Protein AF-G5LQS6-F1 (afdb_monomer_lite)

Radius of gyration: 15.46 Å; chains: 1; bounding box: 27×20×39 Å

Foldseek 3Di:
DAPDKDWDQDVNDTDIDRDDDDDDDPPPDDDDDDPVRVPDD

Organism: NCBI:txid913241

InterPro domains:
  IPR016064 NAD kinase/diacylglycerol kinase-like domain superfamily [SSF111331] (3-39)

pLDDT: mean 96.23, std 3.64, range [80.44, 98.25]

Structure (mmCIF, N/CA/C/O backbone):
data_AF-G5LQS6-F1
#
_entry.id   AF-G5LQS6-F1
#
loop_
_atom_site.group_PDB
_atom_site.id
_atom_site.type_symbol
_atom_site.label_atom_id
_atom_site.label_alt_id
_atom_site.label_comp_id
_atom_site.label_asym_id
_atom_site.label_entity_id
_atom_site.label_seq_id
_atom_site.pdbx_PDB_ins_code
_atom_site.Cartn_x
_atom_site.Cartn_y
_atom_site.Cartn_z
_atom_site.occupancy
_atom_site.B_iso_or_equiv
_atom_site.auth_seq_id
_atom_site.auth_comp_id
_atom_site.auth_asym_id
_atom_site.auth_atom_id
_atom_site.pdbx_PDB_model_num
ATOM 1 N N . HIS A 1 1 ? -10.399 -10.510 14.600 1.00 82.00 1 HIS A N 1
ATOM 2 C CA . HIS A 1 1 ? -10.733 -9.197 15.193 1.00 82.00 1 HIS A CA 1
ATOM 3 C C . HIS A 1 1 ? -9.662 -8.739 16.177 1.00 82.00 1 HIS A C 1
ATOM 5 O O . HIS A 1 1 ? -9.311 -9.487 17.085 1.00 82.00 1 HIS A O 1
ATOM 11 N N . ALA A 1 2 ? -9.126 -7.538 15.973 1.00 92.62 2 ALA A N 1
ATOM 12 C CA . ALA A 1 2 ? -8.217 -6.862 16.889 1.00 92.62 2 ALA A CA 1
ATOM 13 C C . ALA A 1 2 ? -8.986 -6.302 18.102 1.00 92.62 2 ALA A C 1
ATOM 15 O O . ALA A 1 2 ? -10.137 -5.902 17.946 1.00 92.62 2 ALA A O 1
ATOM 16 N N . PRO A 1 3 ? -8.374 -6.255 19.298 1.00 95.44 3 PRO A N 1
ATOM 17 C CA . PRO A 1 3 ? -9.030 -5.758 20.513 1.00 95.44 3 PRO A CA 1
ATOM 18 C C . PRO A 1 3 ? -9.231 -4.232 20.527 1.00 95.44 3 PRO A C 1
ATOM 20 O O . PRO A 1 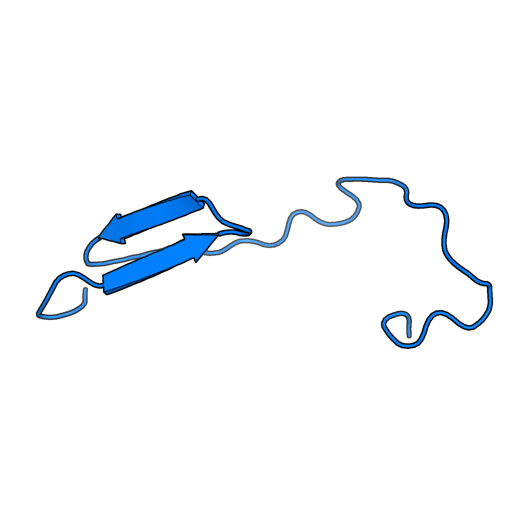3 ? -10.005 -3.723 21.335 1.00 95.44 3 PRO A O 1
ATOM 23 N N . HIS A 1 4 ? -8.537 -3.507 19.649 1.00 96.75 4 HIS A N 1
ATOM 24 C CA . HIS A 1 4 ? -8.643 -2.063 19.459 1.00 96.75 4 HIS A CA 1
ATOM 25 C C . HIS A 1 4 ? -8.634 -1.740 17.966 1.00 96.75 4 HIS A C 1
ATOM 27 O O . HIS A 1 4 ? -8.207 -2.558 17.147 1.00 96.75 4 HIS A O 1
ATOM 33 N N . GLU A 1 5 ? -9.106 -0.546 17.623 1.00 97.12 5 GLU A N 1
ATOM 34 C CA . GLU A 1 5 ? -9.097 -0.060 16.251 1.00 97.12 5 GLU A CA 1
ATOM 35 C C . GLU A 1 5 ? -7.660 0.107 15.738 1.00 97.12 5 GLU A C 1
ATOM 37 O O . GLU A 1 5 ? -6.786 0.647 16.416 1.00 97.12 5 GLU A O 1
ATOM 42 N N . ILE A 1 6 ? -7.427 -0.388 14.529 1.00 97.94 6 ILE A N 1
ATOM 43 C CA . ILE A 1 6 ? -6.194 -0.226 13.769 1.00 97.94 6 ILE A CA 1
ATOM 44 C C . ILE A 1 6 ? -6.496 0.782 12.669 1.00 97.94 6 ILE A C 1
ATOM 46 O O . ILE A 1 6 ? -7.487 0.623 11.964 1.00 97.94 6 ILE A O 1
ATOM 50 N N . THR A 1 7 ? -5.627 1.771 12.487 1.00 98.00 7 THR A N 1
ATOM 51 C CA . THR A 1 7 ? -5.665 2.674 11.331 1.00 98.00 7 THR A CA 1
ATOM 52 C C . THR A 1 7 ? -4.564 2.281 10.354 1.00 98.00 7 THR A C 1
ATOM 54 O O . THR A 1 7 ? -3.381 2.427 10.665 1.00 98.00 7 THR A O 1
ATOM 57 N N . PHE A 1 8 ? -4.941 1.793 9.173 1.00 97.94 8 PHE A N 1
ATOM 58 C CA . PHE A 1 8 ? -4.029 1.593 8.051 1.00 97.94 8 PHE A CA 1
ATOM 59 C C . PHE A 1 8 ? -3.948 2.855 7.198 1.00 97.94 8 PHE A C 1
ATOM 61 O O . PHE A 1 8 ? -4.958 3.489 6.914 1.00 97.94 8 PHE A O 1
ATOM 68 N N . ASN A 1 9 ? -2.739 3.197 6.764 1.00 97.81 9 ASN A N 1
ATOM 69 C CA . ASN A 1 9 ? -2.525 4.180 5.710 1.00 97.81 9 ASN A CA 1
ATOM 70 C C . ASN A 1 9 ? -2.428 3.446 4.365 1.00 97.81 9 ASN A C 1
ATOM 72 O O . ASN A 1 9 ? -1.503 2.653 4.179 1.00 97.81 9 ASN A O 1
ATOM 76 N N . LEU A 1 10 ? -3.362 3.706 3.451 1.00 97.56 10 LEU A N 1
ATOM 77 C CA . LEU A 1 10 ? -3.422 3.131 2.107 1.00 97.56 10 LEU A CA 1
ATOM 78 C C . LEU A 1 10 ? -3.009 4.202 1.095 1.00 97.56 10 LEU A C 1
ATOM 80 O O . LEU A 1 10 ? -3.830 5.002 0.659 1.00 97.56 10 LEU A O 1
ATOM 84 N N . ASP A 1 11 ? -1.713 4.261 0.785 1.00 97.00 11 ASP A N 1
ATOM 85 C CA . ASP 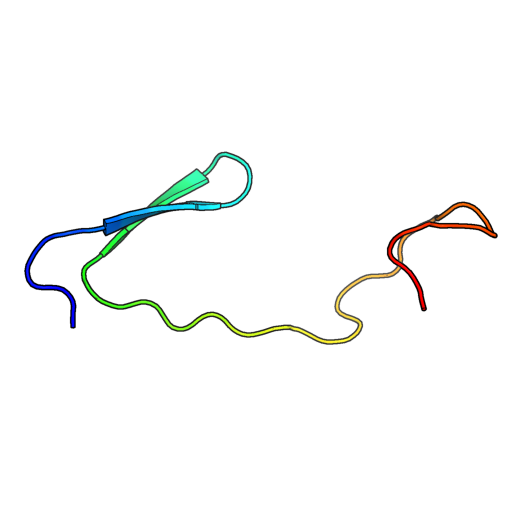A 1 11 ? -1.121 5.237 -0.146 1.00 97.00 11 ASP A CA 1
ATOM 86 C C . ASP A 1 11 ? -1.456 6.715 0.156 1.00 97.00 11 ASP A C 1
ATOM 88 O O . ASP A 1 11 ? -1.441 7.565 -0.731 1.00 97.00 11 ASP A O 1
ATOM 92 N N . GLY A 1 12 ? -1.708 7.040 1.428 1.00 97.44 12 GLY A N 1
ATOM 93 C CA . GLY A 1 12 ? -2.066 8.384 1.898 1.00 97.44 12 GLY A CA 1
ATOM 94 C C . GLY A 1 12 ? -3.489 8.489 2.449 1.00 97.44 12 GLY A C 1
ATOM 95 O O . GLY A 1 12 ? -3.774 9.429 3.189 1.00 97.44 12 GLY A O 1
ATOM 96 N N . GLU A 1 13 ? -4.357 7.519 2.152 1.00 97.88 13 GLU A N 1
ATOM 97 C CA . GLU A 1 13 ? -5.740 7.491 2.631 1.00 97.88 13 GLU A CA 1
ATOM 98 C C . GLU A 1 13 ? -5.858 6.671 3.931 1.00 97.88 13 GLU A C 1
ATOM 100 O O . GLU A 1 13 ? -5.492 5.490 3.952 1.00 97.88 13 GLU A O 1
ATOM 105 N N . PRO A 1 14 ? -6.362 7.246 5.038 1.00 97.94 14 PRO A N 1
ATOM 106 C CA . PRO A 1 14 ? -6.523 6.519 6.291 1.00 97.94 14 PRO A CA 1
ATOM 107 C C . PRO A 1 14 ? -7.768 5.620 6.269 1.00 97.94 14 PRO A C 1
ATOM 109 O O . PRO A 1 14 ? -8.861 6.056 5.910 1.00 97.94 14 PRO A O 1
ATOM 112 N N . LEU A 1 15 ? -7.627 4.378 6.738 1.00 98.19 15 LEU A N 1
ATOM 113 C CA . LEU A 1 15 ? -8.728 3.436 6.934 1.00 98.19 15 LEU A CA 1
ATOM 114 C C . LEU A 1 15 ? -8.636 2.775 8.311 1.00 98.19 15 LEU A C 1
ATOM 116 O O . LEU A 1 15 ? -7.672 2.063 8.599 1.00 98.19 15 LEU A O 1
ATOM 120 N N . SER A 1 16 ? -9.655 2.981 9.144 1.00 98.12 16 SER A N 1
ATOM 121 C CA . SER A 1 16 ? -9.707 2.467 10.514 1.00 98.12 16 SER A CA 1
AT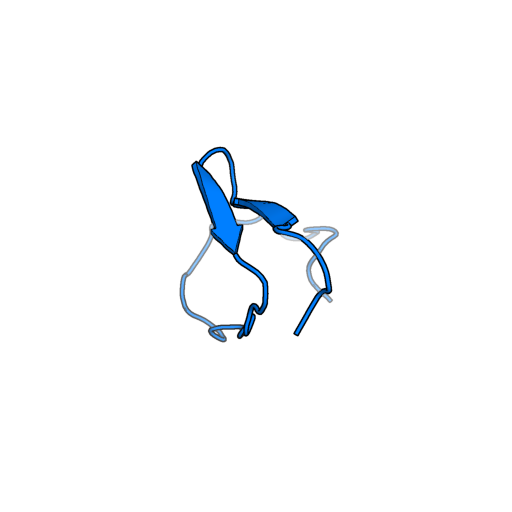OM 122 C C . SER A 1 16 ? -10.708 1.319 10.673 1.00 98.12 16 SER A C 1
ATOM 124 O O . SER A 1 16 ? -11.753 1.293 10.022 1.00 98.12 16 SER A O 1
ATOM 126 N N . GLY A 1 17 ? -10.372 0.330 11.502 1.00 97.38 17 GLY A N 1
ATOM 127 C CA . GLY A 1 17 ? -11.194 -0.860 11.717 1.00 97.38 17 GLY A CA 1
ATOM 128 C C . GLY A 1 17 ? -10.549 -1.878 12.658 1.00 97.38 17 GLY A C 1
ATOM 129 O O . GLY A 1 17 ? -9.407 -1.733 13.079 1.00 97.38 17 GLY A O 1
ATOM 130 N N . GLN A 1 18 ? -11.281 -2.934 13.009 1.00 98.06 18 GLN A N 1
ATOM 131 C CA . GLN A 1 18 ? -10.786 -4.021 13.877 1.00 98.06 18 GLN A CA 1
ATOM 132 C C . GLN A 1 18 ? -10.451 -5.300 13.093 1.00 98.06 18 GLN A C 1
ATOM 134 O O . GLN A 1 18 ? -9.936 -6.269 13.651 1.00 98.06 18 GLN A O 1
ATOM 139 N N . GLU A 1 19 ? -10.769 -5.341 11.804 1.00 98.00 19 GLU A N 1
ATOM 140 C CA . GLU A 1 19 ? -10.497 -6.465 10.919 1.00 98.00 19 GLU A CA 1
ATOM 141 C C . GLU A 1 19 ? -10.404 -5.968 9.481 1.00 98.00 19 GLU A C 1
ATOM 143 O O . GLU A 1 19 ? -11.169 -5.100 9.068 1.00 98.00 19 GLU A O 1
ATOM 148 N N . PHE A 1 20 ? -9.455 -6.523 8.734 1.00 97.44 20 PHE A N 1
ATOM 149 C CA . PHE A 1 20 ? -9.179 -6.152 7.357 1.00 97.44 20 PHE A CA 1
ATOM 150 C C . PHE A 1 20 ? -8.922 -7.421 6.554 1.00 97.44 20 PHE A C 1
ATOM 152 O O . PHE A 1 20 ? -8.179 -8.297 6.997 1.00 97.44 20 PHE A O 1
ATOM 159 N N . HIS A 1 21 ? -9.505 -7.495 5.363 1.00 97.81 21 HIS A N 1
ATOM 160 C CA . HIS A 1 21 ? -9.171 -8.497 4.361 1.00 97.81 21 HIS A CA 1
ATOM 161 C C . HIS A 1 21 ? -8.444 -7.792 3.214 1.00 97.81 21 HIS A C 1
ATOM 163 O O . HIS A 1 21 ? -9.021 -6.924 2.562 1.00 97.81 21 HIS A O 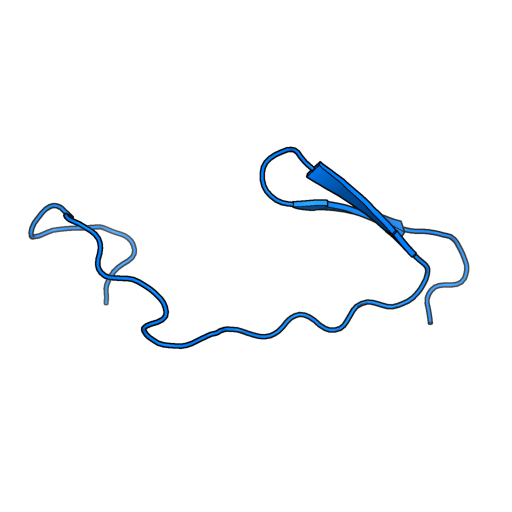1
ATOM 169 N N . ILE A 1 22 ? -7.167 -8.124 3.009 1.00 97.50 22 ILE A N 1
ATOM 170 C CA . ILE A 1 22 ? -6.329 -7.549 1.950 1.00 97.50 22 ILE A CA 1
ATOM 171 C C . ILE A 1 22 ? -6.183 -8.596 0.853 1.00 97.50 22 ILE A C 1
ATOM 173 O O . ILE A 1 22 ? -5.693 -9.696 1.101 1.00 97.50 22 ILE A O 1
ATOM 177 N N . GLU A 1 23 ? -6.578 -8.234 -0.361 1.00 98.25 23 GLU A N 1
ATOM 178 C CA . GLU A 1 23 ? -6.558 -9.114 -1.522 1.00 98.25 23 GLU A CA 1
ATOM 179 C C . GLU A 1 23 ? -5.738 -8.484 -2.650 1.00 98.25 23 GLU A C 1
ATOM 181 O O . GLU A 1 23 ? -5.824 -7.284 -2.915 1.00 98.25 23 GLU A O 1
ATOM 186 N N . VAL A 1 24 ? -4.928 -9.301 -3.324 1.00 97.38 24 VAL A N 1
ATOM 187 C CA . VAL A 1 24 ? -4.182 -8.871 -4.509 1.00 97.38 24 VAL A CA 1
ATOM 188 C C . VAL A 1 24 ? -5.074 -9.015 -5.733 1.00 97.38 24 VAL A C 1
ATOM 190 O O . VAL A 1 24 ? -5.589 -10.098 -5.994 1.00 97.38 24 VAL A O 1
ATOM 193 N N . LEU A 1 25 ? -5.172 -7.958 -6.540 1.00 97.81 25 LEU A N 1
ATOM 194 C CA . LEU A 1 25 ? -5.805 -8.011 -7.857 1.00 97.81 25 LEU A CA 1
ATOM 195 C C . LEU A 1 25 ? -4.733 -8.258 -8.938 1.00 97.81 25 LEU A C 1
ATOM 197 O O . LEU A 1 25 ? -4.020 -7.323 -9.324 1.00 97.81 25 LEU A O 1
ATOM 201 N N . PRO A 1 26 ? -4.559 -9.502 -9.426 1.00 97.19 26 PRO A N 1
ATOM 202 C CA . PRO A 1 26 ? -3.484 -9.823 -10.357 1.00 97.19 26 PRO A CA 1
ATOM 203 C C . PRO A 1 26 ? -3.705 -9.137 -11.708 1.00 97.19 26 PRO A C 1
ATOM 205 O O . PRO A 1 26 ? -4.791 -9.189 -12.278 1.00 97.19 26 PRO A O 1
ATOM 208 N N . GLY A 1 27 ? -2.658 -8.502 -12.241 1.00 95.50 27 GLY A N 1
ATOM 209 C CA . GLY A 1 27 ? -2.707 -7.870 -13.564 1.00 95.50 27 GLY A CA 1
ATOM 210 C C . GLY A 1 27 ? -3.699 -6.707 -13.680 1.00 95.50 27 GLY A C 1
ATOM 211 O O . GLY A 1 27 ? -4.085 -6.359 -14.794 1.00 95.50 27 GLY A O 1
ATOM 212 N N . ALA A 1 28 ? -4.105 -6.099 -12.558 1.00 97.56 28 ALA A N 1
ATOM 213 C CA . ALA A 1 28 ? -5.116 -5.039 -12.526 1.00 97.56 28 ALA A CA 1
ATOM 214 C C . ALA A 1 28 ? -4.745 -3.799 -13.357 1.00 97.56 28 ALA A C 1
ATOM 216 O O . ALA A 1 28 ? -5.620 -3.047 -13.784 1.00 97.56 28 ALA A O 1
ATOM 217 N N . LEU A 1 29 ? -3.451 -3.581 -13.602 1.00 97.12 29 LEU A N 1
ATOM 218 C CA . LEU A 1 29 ? -2.963 -2.477 -14.415 1.00 97.12 29 LEU A CA 1
ATOM 219 C C . LEU A 1 29 ? -1.748 -2.874 -15.251 1.00 97.12 29 LEU A C 1
ATOM 221 O O . LEU A 1 29 ? -1.021 -3.819 -14.943 1.00 97.12 29 LEU A O 1
ATOM 225 N N . ARG A 1 30 ? -1.505 -2.088 -16.301 1.00 97.31 30 ARG A N 1
ATOM 226 C CA . ARG A 1 30 ? -0.262 -2.113 -17.077 1.00 97.31 30 ARG A CA 1
ATOM 227 C C . ARG A 1 30 ? 0.541 -0.869 -16.730 1.00 97.31 30 ARG A C 1
ATOM 229 O O . ARG A 1 30 ? 0.034 0.241 -16.872 1.00 97.31 30 ARG A O 1
ATOM 236 N N . CYS A 1 31 ? 1.785 -1.057 -16.310 1.00 97.12 31 CYS A N 1
ATOM 237 C CA . CYS A 1 31 ? 2.692 0.029 -15.956 1.00 97.12 31 CYS A CA 1
ATOM 238 C C . CYS A 1 31 ? 3.855 0.096 -16.952 1.00 97.12 31 CYS A C 1
ATOM 240 O O . CYS A 1 31 ? 4.311 -0.937 -17.444 1.00 97.12 31 CYS A O 1
ATOM 242 N N . ARG A 1 32 ? 4.344 1.304 -17.255 1.00 97.81 32 ARG A N 1
ATOM 243 C CA . ARG A 1 32 ? 5.629 1.465 -17.946 1.00 97.81 32 ARG A CA 1
ATOM 244 C C . ARG A 1 32 ? 6.730 1.366 -16.901 1.00 97.81 32 ARG A C 1
ATOM 246 O O . ARG A 1 32 ? 6.793 2.204 -16.010 1.00 97.81 32 ARG A O 1
ATOM 253 N N . LEU A 1 33 ? 7.575 0.355 -17.024 1.00 97.25 33 LEU A N 1
ATOM 254 C CA . LEU A 1 33 ? 8.650 0.067 -16.082 1.00 97.25 33 LEU A CA 1
ATOM 255 C C . LEU A 1 33 ? 9.985 -0.014 -16.833 1.00 97.25 33 LEU A C 1
ATOM 257 O O . LEU A 1 33 ? 9.981 -0.307 -18.034 1.00 97.25 33 LEU A O 1
ATOM 261 N N . PRO A 1 34 ? 11.118 0.256 -16.161 1.00 97.12 34 PRO A N 1
ATOM 262 C CA . PRO A 1 34 ? 12.426 -0.006 -16.742 1.00 97.12 34 PRO A CA 1
ATOM 263 C C . PRO A 1 34 ? 12.619 -1.520 -16.971 1.00 97.12 34 PRO A C 1
ATOM 265 O O . PRO A 1 34 ? 12.007 -2.320 -16.254 1.00 97.12 34 PRO A O 1
ATOM 268 N N . PRO A 1 35 ? 13.448 -1.935 -17.949 1.00 95.38 35 PRO A N 1
ATOM 269 C CA . PRO A 1 35 ? 13.676 -3.353 -18.248 1.00 95.38 35 PRO A CA 1
ATOM 270 C C . PRO A 1 35 ? 14.214 -4.163 -17.061 1.00 95.38 35 PRO A C 1
ATOM 272 O O . PRO A 1 35 ? 13.924 -5.347 -16.944 1.00 95.38 35 PRO A O 1
ATOM 275 N N . ASP A 1 36 ? 14.974 -3.518 -16.181 1.00 95.12 36 ASP A N 1
ATOM 276 C CA . ASP A 1 36 ? 15.625 -4.063 -14.989 1.00 95.12 36 ASP A CA 1
ATOM 277 C C . ASP A 1 36 ? 14.889 -3.676 -13.694 1.00 95.12 36 ASP A C 1
ATOM 279 O O . ASP A 1 36 ? 15.501 -3.490 -12.644 1.00 9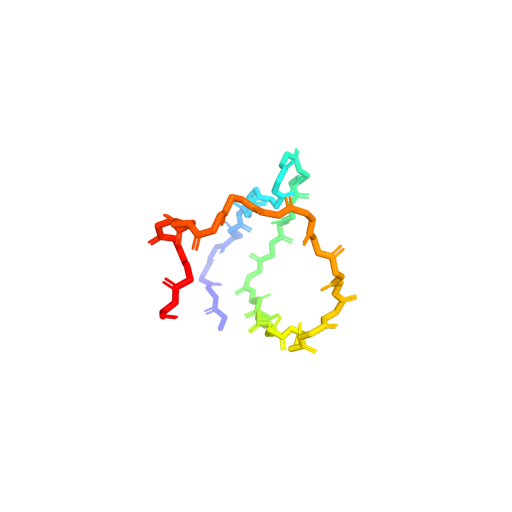5.12 36 ASP A O 1
ATOM 283 N N . CYS A 1 37 ? 13.561 -3.517 -13.760 1.00 96.69 37 CYS A N 1
ATOM 284 C CA . CYS A 1 37 ? 12.758 -3.120 -12.607 1.00 96.69 37 CYS A CA 1
ATOM 285 C C . CYS A 1 37 ? 13.002 -4.056 -11.404 1.00 96.69 37 CYS A C 1
ATOM 287 O O . CYS A 1 37 ? 12.658 -5.235 -11.477 1.00 96.69 37 CYS A O 1
ATOM 289 N N . PRO A 1 38 ? 13.514 -3.545 -10.266 1.00 96.12 38 PRO A N 1
ATOM 290 C CA . PRO A 1 38 ? 14.010 -4.381 -9.166 1.00 96.12 38 PRO A CA 1
ATOM 291 C C . PRO A 1 38 ? 12.912 -5.136 -8.406 1.00 96.12 38 PRO A C 1
ATOM 293 O O . PRO A 1 38 ? 13.211 -6.007 -7.595 1.00 96.12 38 PRO A O 1
ATOM 296 N N . LEU A 1 39 ? 11.644 -4.777 -8.625 1.00 95.81 39 LEU A N 1
ATOM 297 C CA . LEU A 1 39 ? 10.487 -5.409 -7.988 1.00 95.81 39 LEU A CA 1
ATOM 298 C C . LEU A 1 39 ? 9.800 -6.441 -8.895 1.00 95.81 39 LEU A C 1
ATOM 300 O O . LEU A 1 39 ? 8.842 -7.084 -8.466 1.00 95.81 39 LEU A O 1
ATOM 304 N N . LEU A 1 40 ? 10.270 -6.601 -10.136 1.00 92.50 40 LEU A N 1
ATOM 305 C CA . LEU A 1 40 ? 9.853 -7.685 -11.018 1.00 92.50 40 LEU A CA 1
ATOM 306 C C . LEU A 1 40 ? 10.823 -8.866 -10.861 1.00 92.50 40 LEU A C 1
ATOM 308 O O . LEU A 1 40 ? 12.022 -8.666 -10.682 1.00 92.50 40 LEU A O 1
ATOM 312 N N . ARG A 1 41 ? 10.278 -10.089 -10.876 1.00 80.44 41 ARG A N 1
ATOM 313 C CA . ARG A 1 41 ? 11.063 -11.334 -10.875 1.00 80.44 41 ARG A CA 1
ATOM 314 C C . ARG A 1 41 ? 11.6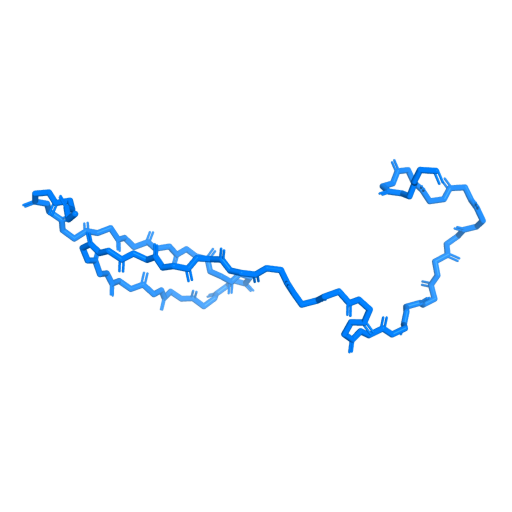51 -11.628 -12.247 1.00 80.44 41 ARG A C 1
ATOM 316 O O . ARG A 1 41 ? 10.967 -11.301 -13.242 1.00 80.44 41 ARG A O 1
#

Secondary structure (DSSP, 8-state):
--SS-EEEEETTEEEEES-------TT-------TT-TT--

Sequence (41 aa):
HAPHEITFNLDGEPLSGQEFHIEVLPGALRCRLPPDCPLLR